Protein AF-A0A966X828-F1 (afdb_monomer)

Solvent-accessible surface area (backbone atoms only — not comparable to full-atom values): 9179 Å² total; per-residue (Å²): 136,89,87,79,86,84,82,79,78,78,82,79,80,76,80,74,74,77,51,68,68,61,54,53,52,49,57,52,50,56,56,49,63,63,63,33,72,71,46,49,52,44,53,51,53,17,31,52,48,22,41,51,49,39,51,56,52,49,52,44,36,56,70,60,73,39,33,66,56,50,53,68,56,44,47,88,78,51,69,98,63,83,60,64,65,63,52,51,54,49,52,57,54,46,32,51,47,37,31,54,54,6,9,66,60,23,90,45,67,70,44,5,34,52,38,7,23,50,51,13,36,52,54,33,38,50,50,41,53,49,42,54,73,72,40,90,79,50,51,72,76,49,41,66,53,48,23,53,46,29,18,51,50,32,12,54,22,5,32,52,14,29,52,47,23,42,76,71,76,51,101

pLDDT: mean 87.27, std 16.46, range [41.66, 98.81]

Radius of gyration: 26.36 Å; Cα contacts (8 Å, |Δi|>4): 170; chains: 1; bounding box: 83×70×56 Å

Nearest PDB structures (foldseek):
  8c02-assembly1_A  TM=2.564E-01  e=3.163E+00  Homo sapiens
  8dl8-assembly1_A  TM=2.655E-01  e=3.663E+00  Homo sapiens
  8dl6-assembly1_A  TM=2.570E-01  e=9.756E+00  Homo sapiens

Secondary structure (DSSP, 8-state):
--------PPP--------HHHHHHHHHHHHHHHT-HHHHHHHHHHHHHHHHHHHHHHHHIIIIISHHHHHHHHGGGS-SS--HHHHHHHHHHHHHHIIIIIITT-SSHHHHHHHHHHHHHHHHHHHHHHHHHHSTT--TTHHHHHHHHHHHHHHHHHHHHHHHHHHTT--

Sequence (171 aa):
MMGGRPSGKRPRKGGGAMSQSAVTTRATEETRASLTAPALGAILTAGGAVATVMLALDLTWLGIVALDMYKSQLGTLMRPQPDVLAAGLFYAMYVVATTAYGSMGAKSVGDAVNRGGALGLVAYGTYELTNWAVITGWPVMLVPADIAWGIALTAISSVVGHLVLVRMGRP

Structure (mmCIF, N/CA/C/O backbone):
data_AF-A0A966X828-F1
#
_entry.id   AF-A0A966X828-F1
#
loop_
_atom_site.group_PDB
_atom_site.id
_atom_site.type_symbol
_atom_site.label_atom_id
_atom_site.label_alt_id
_atom_site.label_comp_id
_atom_site.label_asym_id
_atom_site.label_entity_id
_atom_site.label_seq_id
_atom_site.pdbx_PDB_ins_code
_atom_site.Cartn_x
_atom_site.Cartn_y
_atom_site.Cartn_z
_atom_site.occupancy
_atom_site.B_iso_or_equiv
_atom_site.auth_seq_id
_atom_site.auth_comp_id
_atom_site.auth_asym_id
_atom_site.auth_atom_id
_atom_site.pdbx_PDB_model_num
ATOM 1 N N . MET A 1 1 ? 62.294 54.778 -33.967 1.00 41.66 1 MET A N 1
ATOM 2 C CA . MET A 1 1 ? 60.969 55.217 -34.457 1.00 41.66 1 MET A CA 1
ATOM 3 C C . MET A 1 1 ? 59.989 54.053 -34.352 1.00 41.66 1 MET A C 1
ATOM 5 O O . MET A 1 1 ? 60.408 52.912 -34.467 1.00 41.66 1 MET A O 1
ATOM 9 N N . MET A 1 2 ? 58.744 54.391 -34.020 1.00 47.53 2 MET A N 1
ATOM 10 C CA . MET A 1 2 ? 57.568 53.583 -33.657 1.00 47.53 2 MET A CA 1
ATOM 11 C C . MET A 1 2 ? 57.227 52.326 -34.479 1.00 47.53 2 MET A C 1
ATOM 13 O O . MET A 1 2 ? 57.430 52.285 -35.685 1.00 47.53 2 MET A O 1
ATOM 17 N N . GLY A 1 3 ? 56.497 51.420 -33.809 1.00 42.75 3 GLY A N 1
ATOM 18 C CA . GLY A 1 3 ? 55.460 50.552 -34.391 1.00 42.75 3 GLY A CA 1
ATOM 19 C C . GLY A 1 3 ? 55.610 49.096 -33.947 1.00 42.75 3 GLY A C 1
ATOM 20 O O . GLY A 1 3 ? 56.667 48.517 -34.120 1.00 42.75 3 GLY A O 1
ATOM 21 N N . GLY A 1 4 ? 54.661 48.387 -33.345 1.00 44.91 4 GLY A N 1
ATOM 22 C CA . GLY A 1 4 ? 53.286 48.606 -32.903 1.00 44.91 4 GLY A CA 1
ATOM 23 C C . GLY A 1 4 ? 52.809 47.218 -32.436 1.00 44.91 4 GLY A C 1
ATOM 24 O O . GLY A 1 4 ? 52.997 46.242 -33.157 1.00 44.91 4 GLY A O 1
ATOM 25 N N . ARG A 1 5 ? 52.292 47.071 -31.208 1.00 58.31 5 ARG A N 1
ATOM 26 C CA . ARG A 1 5 ? 51.842 45.760 -30.688 1.00 58.31 5 ARG A CA 1
ATOM 27 C C . ARG A 1 5 ? 50.485 45.384 -31.299 1.00 58.31 5 ARG A C 1
ATOM 29 O O . ARG A 1 5 ? 49.562 46.192 -31.183 1.00 58.31 5 ARG A O 1
ATOM 36 N N . PRO A 1 6 ? 50.288 44.167 -31.835 1.00 53.62 6 PRO A N 1
ATOM 37 C CA . PRO A 1 6 ? 48.952 43.693 -32.166 1.00 53.62 6 PRO A CA 1
ATOM 38 C C . PRO A 1 6 ? 48.206 43.283 -30.891 1.00 53.62 6 PRO A C 1
ATOM 40 O O . PRO A 1 6 ? 48.620 42.390 -30.153 1.00 53.62 6 PRO A O 1
ATOM 43 N N . SER A 1 7 ? 47.086 43.957 -30.648 1.00 60.88 7 SER A N 1
ATOM 44 C CA . SER A 1 7 ? 46.083 43.609 -29.645 1.00 60.88 7 SER A CA 1
ATOM 45 C C . SER A 1 7 ? 45.298 42.375 -30.106 1.00 60.88 7 SER A C 1
ATOM 47 O O . SER A 1 7 ? 44.452 42.457 -30.998 1.00 60.88 7 SER A O 1
ATOM 49 N N . GLY A 1 8 ? 45.590 41.217 -29.511 1.00 53.03 8 GLY A N 1
ATOM 50 C CA . GLY A 1 8 ? 44.817 39.988 -29.685 1.00 53.03 8 GLY A CA 1
ATOM 51 C C . GLY A 1 8 ? 43.599 39.979 -28.761 1.00 53.03 8 GLY A C 1
ATOM 52 O O . GLY A 1 8 ? 43.720 39.765 -27.555 1.00 53.03 8 GLY A O 1
ATOM 53 N N . LYS A 1 9 ? 42.417 40.229 -29.330 1.00 54.28 9 LYS A N 1
ATOM 54 C CA . LYS A 1 9 ? 41.113 40.167 -28.652 1.00 54.28 9 LYS A CA 1
ATOM 55 C C . LYS A 1 9 ? 40.878 38.775 -28.043 1.00 54.28 9 LYS A C 1
ATOM 57 O O . LYS A 1 9 ? 40.970 37.769 -28.740 1.00 54.28 9 LYS A O 1
ATOM 62 N N . ARG A 1 10 ? 40.499 38.718 -26.760 1.00 57.16 10 ARG A N 1
ATOM 63 C CA . ARG A 1 10 ? 39.950 37.498 -26.137 1.00 57.16 10 ARG A CA 1
ATOM 64 C C . ARG A 1 10 ? 38.602 37.152 -26.784 1.00 57.16 10 ARG A C 1
ATOM 66 O O . ARG A 1 10 ? 37.768 38.052 -26.912 1.00 57.16 10 ARG A O 1
ATOM 73 N N . PRO A 1 11 ? 38.322 35.881 -27.109 1.00 46.09 11 PRO A N 1
ATOM 74 C CA . PRO A 1 11 ? 36.974 35.478 -27.468 1.00 46.09 11 PRO A CA 1
ATOM 75 C C . PRO A 1 11 ? 36.101 35.519 -26.208 1.00 46.09 11 PRO A C 1
ATOM 77 O O . PRO A 1 11 ? 36.356 34.819 -25.225 1.00 46.09 11 PRO A O 1
ATOM 80 N N . ARG A 1 12 ? 35.061 36.361 -26.224 1.00 52.50 12 ARG A N 1
ATOM 81 C CA . ARG A 1 12 ? 33.943 36.254 -25.281 1.00 52.50 12 ARG A CA 1
ATOM 82 C C . ARG A 1 12 ? 33.267 34.908 -25.541 1.00 52.50 12 ARG A C 1
ATOM 84 O O . ARG A 1 12 ? 32.634 34.738 -26.579 1.00 52.50 12 ARG A O 1
ATOM 91 N N . LYS A 1 13 ? 33.412 33.953 -24.616 1.00 50.34 13 LYS A N 1
ATOM 92 C CA . LYS A 1 13 ? 32.582 32.743 -24.587 1.00 50.34 13 LYS A CA 1
ATOM 93 C C . LYS A 1 13 ? 31.127 33.192 -24.447 1.00 50.34 13 LYS A C 1
ATOM 95 O O . LYS A 1 13 ? 30.734 33.690 -23.396 1.00 50.34 13 LYS A O 1
ATOM 100 N N . GLY A 1 14 ? 30.367 33.068 -25.532 1.00 43.41 14 GLY A N 1
ATOM 101 C CA . GLY A 1 14 ? 28.926 33.254 -25.529 1.00 43.41 14 GLY A CA 1
ATOM 102 C C . GLY A 1 14 ? 28.295 32.201 -24.630 1.00 43.41 14 GLY A C 1
ATOM 103 O O . GLY A 1 14 ? 28.233 31.030 -24.994 1.00 43.41 14 GLY A O 1
ATOM 104 N N . GLY A 1 15 ? 27.849 32.618 -23.447 1.00 47.06 15 GLY A N 1
ATOM 105 C CA . GLY A 1 15 ? 26.826 31.892 -22.710 1.00 47.06 15 GLY A CA 1
ATOM 106 C C . GLY A 1 15 ? 25.554 31.958 -23.541 1.00 47.06 15 GLY A C 1
ATOM 107 O O . GLY A 1 15 ? 24.854 32.967 -23.521 1.00 47.06 15 GLY A O 1
ATOM 108 N N . GLY A 1 16 ? 25.321 30.927 -24.353 1.00 50.31 16 GLY A N 1
ATOM 109 C CA . GLY A 1 16 ? 24.105 30.791 -25.138 1.00 50.31 16 GLY A CA 1
ATOM 110 C C . GLY A 1 16 ? 22.928 30.606 -24.195 1.00 50.31 16 GLY A C 1
ATOM 111 O O . GLY A 1 16 ? 22.681 29.497 -23.728 1.00 50.31 16 GLY A O 1
ATOM 112 N N . ALA A 1 17 ? 22.217 31.694 -23.903 1.00 59.25 17 ALA A N 1
ATOM 113 C CA . ALA A 1 17 ? 20.872 31.615 -23.365 1.00 59.25 17 ALA A CA 1
ATOM 114 C C . ALA A 1 17 ? 20.047 30.787 -24.357 1.00 59.25 17 ALA A C 1
ATOM 116 O O . ALA A 1 17 ? 19.860 31.180 -25.509 1.00 59.25 17 ALA A O 1
ATOM 117 N N . MET A 1 18 ? 19.640 29.593 -23.934 1.00 58.41 18 MET A N 1
ATOM 118 C CA . MET A 1 18 ? 18.786 28.723 -24.728 1.00 58.41 18 MET A CA 1
ATOM 119 C C . MET A 1 18 ? 17.500 29.502 -25.041 1.00 58.41 18 MET A C 1
ATOM 121 O O . MET A 1 18 ? 16.829 29.977 -24.127 1.00 58.41 18 MET A O 1
ATOM 125 N N . SER A 1 19 ? 17.200 29.700 -26.330 1.00 67.50 19 SER A N 1
ATOM 126 C CA . SER A 1 19 ? 15.986 30.394 -26.779 1.00 67.50 19 SER A CA 1
ATOM 127 C C . SER A 1 19 ? 14.760 29.759 -26.119 1.00 67.50 19 SER A C 1
ATOM 129 O O . SER A 1 19 ? 14.659 28.532 -26.096 1.00 67.50 19 SER A O 1
ATOM 131 N N . GLN A 1 20 ? 13.829 30.569 -25.600 1.00 64.62 20 GLN A N 1
ATOM 132 C CA . GLN A 1 20 ? 12.605 30.064 -24.961 1.00 64.62 20 GLN A CA 1
ATOM 133 C C . GLN A 1 20 ? 11.867 29.066 -25.860 1.00 64.62 20 GLN A C 1
ATOM 135 O O . GLN A 1 20 ? 11.398 28.048 -25.368 1.00 64.62 20 GLN A O 1
ATOM 140 N N . SER A 1 21 ? 11.877 29.272 -27.181 1.00 60.84 21 SER A N 1
ATOM 141 C CA . SER A 1 21 ? 11.307 28.325 -28.144 1.00 60.84 21 SER A CA 1
ATOM 142 C C . SER A 1 21 ? 11.958 26.941 -28.081 1.00 60.84 21 SER A C 1
ATOM 144 O O . SER A 1 21 ? 11.250 25.946 -28.118 1.00 60.84 21 SER A O 1
ATOM 146 N N . ALA A 1 22 ? 13.280 26.851 -27.912 1.00 64.50 22 ALA A N 1
ATOM 147 C CA . ALA A 1 22 ? 13.981 25.570 -27.795 1.00 64.50 22 ALA A CA 1
ATOM 148 C C . ALA A 1 22 ? 13.690 24.858 -26.461 1.00 64.50 22 ALA A C 1
ATOM 150 O O . ALA A 1 22 ? 13.637 23.629 -26.419 1.00 64.50 22 ALA A O 1
ATOM 151 N N . VAL A 1 23 ? 13.457 25.620 -25.387 1.00 66.38 23 VAL A N 1
ATOM 152 C CA . VAL A 1 23 ? 13.023 25.081 -24.087 1.00 66.38 23 VAL A CA 1
ATOM 153 C C . VAL A 1 23 ? 11.594 24.542 -24.188 1.00 66.38 23 VAL A C 1
ATOM 155 O O . VAL A 1 23 ? 11.331 23.416 -23.769 1.00 66.38 23 VAL A O 1
ATOM 158 N N . THR A 1 24 ? 10.684 25.302 -24.804 1.00 66.94 24 THR A N 1
ATOM 159 C CA . THR A 1 24 ? 9.288 24.889 -24.999 1.00 66.94 24 THR A CA 1
ATOM 160 C C . THR A 1 24 ? 9.182 23.658 -25.898 1.00 66.94 24 THR A C 1
ATOM 162 O O . THR A 1 24 ? 8.441 22.736 -25.560 1.00 66.94 24 THR A O 1
ATOM 165 N N . THR A 1 25 ? 9.951 23.594 -26.993 1.00 72.25 25 THR A N 1
ATOM 166 C CA . THR A 1 25 ? 9.981 22.435 -27.902 1.00 72.25 25 THR A CA 1
ATOM 167 C C . THR A 1 25 ? 10.491 21.172 -27.207 1.00 72.25 25 THR A C 1
ATOM 169 O O . THR A 1 25 ? 9.860 20.126 -27.327 1.00 72.25 25 THR A O 1
ATOM 172 N N . ARG A 1 26 ? 11.560 21.260 -26.402 1.00 67.44 26 ARG A N 1
ATOM 173 C CA . ARG A 1 26 ? 12.057 20.100 -25.639 1.00 67.44 26 ARG A CA 1
ATOM 174 C C . ARG A 1 26 ? 11.063 19.613 -24.589 1.00 67.44 26 ARG A C 1
ATOM 176 O O . ARG A 1 26 ? 10.838 18.414 -24.489 1.00 67.44 26 ARG A O 1
ATOM 183 N N . ALA A 1 27 ? 10.416 20.530 -23.867 1.00 62.09 27 ALA A N 1
ATOM 184 C CA . ALA A 1 27 ? 9.401 20.170 -22.878 1.00 62.09 27 ALA A CA 1
ATOM 185 C C . ALA A 1 27 ? 8.187 19.467 -23.518 1.00 62.09 27 ALA A C 1
ATOM 187 O O . ALA A 1 27 ? 7.626 18.528 -22.947 1.00 62.09 27 ALA A O 1
ATOM 188 N N . THR A 1 28 ? 7.794 19.880 -24.731 1.00 65.75 28 THR A N 1
ATOM 189 C CA . THR A 1 28 ? 6.715 19.208 -25.475 1.00 65.75 28 THR A CA 1
ATOM 190 C C . THR A 1 28 ? 7.147 17.859 -26.045 1.00 65.75 28 THR A C 1
ATOM 192 O O . THR A 1 28 ? 6.339 16.931 -26.054 1.00 65.75 28 THR A O 1
ATOM 195 N N . GLU A 1 29 ? 8.396 17.710 -26.486 1.00 62.97 29 GLU A N 1
ATOM 196 C CA . GLU A 1 29 ? 8.931 16.429 -26.964 1.00 62.97 29 GLU A CA 1
ATOM 197 C C . GLU A 1 29 ? 9.113 15.404 -25.839 1.00 62.97 29 GLU A C 1
ATOM 199 O O . GLU A 1 29 ? 8.701 14.259 -26.013 1.00 62.97 29 GLU A O 1
ATOM 204 N N . GLU A 1 30 ? 9.621 15.797 -24.668 1.00 61.50 30 GLU A N 1
ATOM 205 C CA . GLU A 1 30 ? 9.726 14.907 -23.498 1.00 61.50 30 GLU A CA 1
ATOM 206 C C . GLU A 1 30 ? 8.347 14.439 -23.010 1.00 61.50 30 GLU A C 1
ATOM 208 O O . GLU A 1 30 ? 8.153 13.255 -22.728 1.00 61.50 30 GLU A O 1
ATOM 213 N N . THR A 1 31 ? 7.357 15.338 -22.994 1.00 61.38 31 THR A N 1
ATOM 214 C CA . THR A 1 31 ? 5.966 15.004 -22.632 1.00 61.38 31 THR A CA 1
ATOM 215 C C . THR A 1 31 ? 5.305 14.088 -23.670 1.00 61.38 31 THR A C 1
ATOM 217 O O . THR A 1 31 ? 4.516 13.208 -23.332 1.00 61.38 31 THR A O 1
ATOM 220 N N . ARG A 1 32 ? 5.627 14.253 -24.958 1.00 58.75 32 ARG A N 1
ATOM 221 C CA . ARG A 1 32 ? 5.134 13.362 -26.022 1.00 58.75 32 ARG A CA 1
ATOM 222 C C . ARG A 1 32 ? 5.815 11.997 -25.997 1.00 58.75 32 ARG A C 1
ATOM 224 O O . ARG A 1 32 ? 5.152 10.994 -26.247 1.00 58.75 32 ARG A O 1
ATOM 231 N N . ALA A 1 33 ? 7.105 11.942 -25.674 1.00 59.34 33 ALA A N 1
ATOM 232 C CA . ALA A 1 33 ? 7.860 10.698 -25.566 1.00 59.34 33 ALA A CA 1
ATOM 233 C C . ALA A 1 33 ? 7.362 9.823 -24.399 1.00 59.34 33 ALA A C 1
ATOM 235 O O . ALA A 1 33 ? 7.257 8.598 -24.543 1.00 59.34 33 ALA A O 1
ATOM 236 N N . SER A 1 34 ? 6.983 10.443 -23.275 1.00 57.69 34 SER A N 1
ATOM 237 C CA . SER A 1 34 ? 6.420 9.748 -22.110 1.00 57.69 34 SER A CA 1
ATOM 238 C C . SER A 1 34 ? 4.983 9.243 -22.318 1.00 57.69 34 SER A C 1
ATOM 240 O O . SER A 1 34 ? 4.583 8.282 -21.665 1.00 57.69 34 SER A O 1
ATOM 242 N N . LEU A 1 35 ? 4.236 9.807 -23.275 1.00 60.91 35 LEU A N 1
ATOM 243 C CA . LEU A 1 35 ? 2.848 9.437 -23.605 1.00 60.91 35 LEU A CA 1
ATOM 244 C C . LEU A 1 35 ? 2.709 8.635 -24.912 1.00 60.91 35 LEU A C 1
ATOM 246 O O . LEU A 1 35 ? 1.640 8.593 -25.522 1.00 60.91 35 LEU A O 1
ATOM 250 N N . THR A 1 36 ? 3.776 7.980 -25.370 1.00 75.19 36 THR A N 1
ATOM 251 C CA . THR A 1 36 ? 3.681 7.071 -26.524 1.00 75.19 36 THR A CA 1
ATOM 252 C C . THR A 1 36 ? 2.786 5.865 -26.197 1.00 75.19 36 THR A C 1
ATOM 254 O O . THR A 1 36 ? 2.772 5.384 -25.065 1.00 75.19 36 THR A O 1
ATOM 257 N N . ALA A 1 37 ? 2.053 5.323 -27.179 1.00 68.56 37 ALA A N 1
ATOM 258 C CA . ALA A 1 37 ? 1.178 4.159 -26.965 1.00 68.56 37 ALA A CA 1
ATOM 259 C C . ALA A 1 37 ? 1.889 2.956 -26.296 1.00 68.56 37 ALA A C 1
ATOM 261 O O . ALA A 1 37 ? 1.310 2.352 -25.391 1.00 68.56 37 ALA A O 1
ATOM 262 N N . PRO A 1 38 ? 3.164 2.644 -26.619 1.00 69.44 38 PRO A N 1
ATOM 263 C CA . PRO A 1 38 ? 3.918 1.640 -25.880 1.00 69.44 38 PRO A CA 1
ATOM 264 C C . PRO A 1 38 ? 4.147 2.008 -24.407 1.00 69.44 38 PRO A C 1
ATOM 266 O O . PRO A 1 38 ? 4.211 1.105 -23.577 1.00 69.44 38 PRO A O 1
ATOM 269 N N . ALA A 1 39 ? 4.331 3.293 -24.069 1.00 80.56 39 ALA A N 1
ATOM 270 C CA . ALA A 1 39 ? 4.523 3.765 -22.687 1.00 80.56 39 ALA A CA 1
ATOM 271 C C . ALA A 1 39 ? 3.263 3.577 -21.864 1.00 80.56 39 ALA A C 1
ATOM 273 O O . ALA A 1 39 ? 3.318 2.995 -20.782 1.00 80.56 39 ALA A O 1
ATOM 274 N N . LEU A 1 40 ? 2.126 3.965 -22.434 1.00 85.19 40 LEU A N 1
ATOM 275 C CA . LEU A 1 40 ? 0.834 3.745 -21.810 1.00 85.19 40 LEU A CA 1
ATOM 276 C C . LEU A 1 40 ? 0.570 2.247 -21.592 1.00 85.19 40 LEU A C 1
ATOM 278 O O . LEU A 1 40 ? 0.171 1.855 -20.500 1.00 85.19 40 LEU A O 1
ATOM 282 N N . GLY A 1 41 ? 0.879 1.397 -22.577 1.00 89.56 41 GLY A N 1
ATOM 283 C CA . GLY A 1 41 ? 0.743 -0.058 -22.442 1.00 89.56 41 GLY A CA 1
ATOM 284 C C . G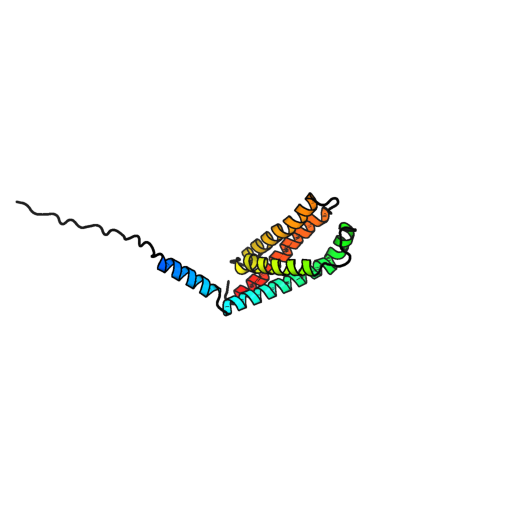LY A 1 41 ? 1.571 -0.649 -21.294 1.00 89.56 41 GLY A C 1
ATOM 285 O O . GLY A 1 41 ? 1.070 -1.484 -20.540 1.00 89.56 41 GLY A O 1
ATOM 286 N N . ALA A 1 42 ? 2.812 -0.187 -21.109 1.00 91.44 42 ALA A N 1
ATOM 287 C CA . ALA A 1 42 ? 3.663 -0.633 -20.004 1.00 91.44 42 ALA A CA 1
ATOM 288 C C . ALA A 1 42 ? 3.132 -0.188 -18.635 1.00 91.44 42 ALA A C 1
ATOM 290 O O . ALA A 1 42 ? 3.078 -0.995 -17.709 1.00 91.44 42 ALA A O 1
ATOM 291 N N . ILE A 1 43 ? 2.677 1.063 -18.525 1.00 93.06 43 ILE A N 1
ATOM 292 C CA . ILE A 1 43 ? 2.096 1.604 -17.288 1.00 93.06 43 ILE A CA 1
ATOM 293 C C . ILE A 1 43 ? 0.818 0.847 -16.918 1.00 93.06 43 ILE A C 1
ATOM 295 O O . ILE A 1 43 ? 0.655 0.457 -15.766 1.00 93.06 43 ILE A O 1
ATOM 299 N N . LEU A 1 44 ? -0.065 0.590 -17.887 1.00 95.81 44 LEU A N 1
ATOM 300 C CA . LEU A 1 44 ? -1.299 -0.164 -17.655 1.00 95.81 44 LEU A CA 1
ATOM 301 C C . LEU A 1 44 ? -1.015 -1.611 -17.235 1.00 95.81 44 LEU A C 1
ATOM 303 O O . LEU A 1 44 ? -1.665 -2.122 -16.327 1.00 95.81 44 LEU A O 1
ATOM 307 N N . THR A 1 45 ? -0.019 -2.257 -17.848 1.00 97.06 45 THR A N 1
ATOM 308 C CA . THR A 1 45 ? 0.381 -3.628 -17.485 1.00 97.06 45 THR A CA 1
ATOM 309 C C . THR A 1 45 ? 0.962 -3.675 -16.071 1.00 97.06 45 THR A C 1
ATOM 311 O O . THR A 1 45 ? 0.586 -4.535 -15.276 1.00 97.06 45 THR A O 1
ATOM 314 N N . ALA A 1 46 ? 1.834 -2.723 -15.728 1.00 97.56 46 ALA A N 1
ATOM 315 C CA . ALA A 1 46 ? 2.392 -2.603 -14.387 1.00 97.56 46 ALA A CA 1
ATOM 316 C C . ALA A 1 46 ? 1.305 -2.308 -13.345 1.00 97.56 46 ALA A C 1
ATOM 318 O O . ALA A 1 46 ? 1.248 -2.985 -12.323 1.00 97.56 46 ALA A O 1
ATOM 319 N N . GLY A 1 47 ? 0.398 -1.370 -13.631 1.00 98.12 47 GLY A N 1
ATOM 320 C CA . GLY A 1 47 ? -0.731 -1.049 -12.759 1.00 98.12 47 GLY A CA 1
ATOM 321 C C . GLY A 1 47 ? -1.681 -2.228 -12.557 1.00 98.12 47 GLY A C 1
ATOM 322 O O . GLY A 1 47 ? -2.106 -2.484 -11.433 1.00 98.12 47 GLY A O 1
ATOM 323 N N . GLY A 1 48 ? -1.953 -3.008 -13.606 1.00 98.44 48 GLY A N 1
ATOM 324 C CA . GLY A 1 48 ? -2.723 -4.249 -13.500 1.00 98.44 48 GLY A CA 1
ATOM 325 C C . GLY A 1 48 ? -2.039 -5.300 -12.620 1.00 98.44 48 GLY A C 1
ATOM 326 O O . GLY A 1 48 ? -2.699 -5.949 -11.805 1.00 98.44 48 GLY A O 1
ATOM 327 N N . ALA A 1 49 ? -0.714 -5.441 -12.724 1.00 98.44 49 ALA A N 1
ATOM 328 C CA . ALA A 1 49 ? 0.058 -6.344 -11.871 1.00 98.44 49 ALA A CA 1
ATOM 329 C C . ALA A 1 49 ? 0.070 -5.885 -10.402 1.00 98.44 49 ALA A C 1
ATOM 331 O O . ALA A 1 49 ? -0.163 -6.700 -9.509 1.00 98.44 49 ALA A O 1
ATOM 332 N N . VAL A 1 50 ? 0.265 -4.583 -10.161 1.00 98.69 50 VAL A N 1
ATOM 333 C CA . VAL A 1 50 ? 0.159 -3.955 -8.833 1.00 98.69 50 VAL A CA 1
ATOM 334 C C . VAL A 1 50 ? -1.218 -4.225 -8.232 1.00 98.69 50 VAL A C 1
ATOM 336 O O . VAL A 1 50 ? -1.295 -4.738 -7.121 1.00 98.69 50 VAL A O 1
ATOM 339 N N . ALA A 1 51 ? -2.296 -3.950 -8.974 1.00 98.50 51 ALA A N 1
ATOM 340 C CA . ALA A 1 51 ? -3.664 -4.192 -8.520 1.00 98.50 51 ALA A CA 1
ATOM 341 C C . ALA A 1 51 ? -3.897 -5.661 -8.163 1.00 98.50 51 ALA A C 1
ATOM 343 O O . ALA A 1 51 ? -4.446 -5.959 -7.109 1.00 98.50 51 ALA A O 1
ATOM 344 N N . THR A 1 52 ? -3.446 -6.578 -9.020 1.00 98.56 52 THR A N 1
ATOM 345 C CA . THR A 1 52 ? -3.632 -8.018 -8.812 1.00 98.56 52 THR A CA 1
ATOM 346 C C . THR A 1 52 ? -2.935 -8.489 -7.541 1.00 98.56 52 THR A C 1
ATOM 348 O O . THR A 1 52 ? -3.553 -9.155 -6.715 1.00 98.56 52 THR A O 1
ATOM 351 N N . VAL A 1 53 ? -1.661 -8.130 -7.362 1.00 98.44 53 VAL A N 1
ATOM 352 C CA . VAL A 1 53 ? -0.881 -8.542 -6.187 1.00 98.44 53 VAL A CA 1
ATOM 353 C C . VAL A 1 53 ? -1.419 -7.898 -4.920 1.00 98.44 53 VAL A C 1
ATOM 355 O O . VAL A 1 53 ? -1.611 -8.595 -3.927 1.00 98.44 53 VAL A O 1
ATOM 358 N N . MET A 1 54 ? -1.717 -6.600 -4.967 1.00 98.38 54 MET A N 1
ATOM 359 C CA . MET A 1 54 ? -2.267 -5.877 -3.830 1.00 98.38 54 MET A CA 1
ATOM 360 C C . MET A 1 54 ? -3.602 -6.476 -3.389 1.00 98.38 54 MET A C 1
ATOM 362 O O . MET A 1 54 ? -3.742 -6.834 -2.228 1.00 98.38 54 MET A O 1
ATOM 366 N N . LEU A 1 55 ? -4.553 -6.666 -4.308 1.00 97.75 55 LEU A N 1
ATOM 367 C CA . LEU A 1 55 ? -5.855 -7.253 -3.982 1.00 97.75 55 LEU A CA 1
ATOM 368 C C . LEU A 1 55 ? -5.724 -8.693 -3.481 1.00 97.75 55 LEU A C 1
ATOM 370 O O . LEU A 1 55 ? -6.377 -9.056 -2.510 1.00 97.75 55 LEU A O 1
ATOM 374 N N . ALA A 1 56 ? -4.880 -9.518 -4.104 1.00 98.00 56 ALA A N 1
ATOM 375 C CA . ALA A 1 56 ? -4.704 -10.903 -3.674 1.00 98.00 56 ALA A CA 1
ATOM 376 C C . ALA A 1 56 ? -4.151 -10.994 -2.244 1.00 98.00 56 ALA A C 1
ATOM 378 O O . ALA A 1 56 ? -4.668 -11.757 -1.425 1.00 98.00 56 ALA A O 1
ATOM 379 N N . LEU A 1 57 ? -3.122 -10.201 -1.934 1.00 97.81 57 LEU A N 1
ATOM 380 C CA . LEU A 1 57 ? -2.532 -10.158 -0.599 1.00 97.81 57 LEU A CA 1
ATOM 381 C C . LEU A 1 57 ? -3.512 -9.579 0.420 1.00 97.81 57 LEU A C 1
ATOM 383 O O . LEU A 1 57 ? -3.703 -10.160 1.485 1.00 97.81 57 LEU A O 1
ATOM 387 N N . ASP A 1 58 ? -4.160 -8.469 0.089 1.00 95.94 58 ASP A N 1
ATOM 388 C CA . ASP A 1 58 ? -4.981 -7.731 1.041 1.00 95.94 58 ASP A CA 1
ATOM 389 C C . ASP A 1 58 ? -6.314 -8.431 1.334 1.00 95.94 58 ASP A C 1
ATOM 391 O O . ASP A 1 58 ? -6.727 -8.535 2.487 1.00 95.94 58 ASP A O 1
ATOM 395 N N . LEU A 1 59 ? -6.944 -9.050 0.329 1.00 94.81 59 LEU A N 1
ATOM 396 C CA . LEU A 1 59 ? -8.112 -9.907 0.557 1.00 94.81 59 LEU A CA 1
ATOM 397 C C . LEU A 1 59 ? -7.756 -11.150 1.384 1.00 94.81 59 LEU A C 1
ATOM 399 O O . LEU A 1 59 ? -8.578 -11.611 2.175 1.00 94.81 59 LEU A O 1
ATOM 403 N N . THR A 1 60 ? -6.535 -11.675 1.247 1.00 96.19 60 THR A N 1
ATOM 404 C CA . THR A 1 60 ? -6.043 -12.768 2.101 1.00 96.19 60 THR A CA 1
ATOM 405 C C . THR A 1 60 ? -5.851 -12.291 3.540 1.00 96.19 60 THR A C 1
ATOM 407 O O . THR A 1 60 ? -6.255 -12.978 4.481 1.00 96.19 60 THR A O 1
ATOM 410 N N . TRP A 1 61 ? -5.282 -11.101 3.729 1.00 95.88 61 TRP A N 1
ATOM 411 C CA . TRP A 1 61 ? -5.132 -10.492 5.046 1.00 95.88 61 TRP A CA 1
ATOM 412 C C . TRP A 1 61 ? -6.486 -10.270 5.715 1.00 95.88 61 TRP A C 1
ATOM 414 O O . TRP A 1 61 ? -6.747 -10.848 6.767 1.00 95.88 61 TRP A O 1
ATOM 424 N N . LEU A 1 62 ? -7.389 -9.533 5.072 1.00 92.06 62 LEU A N 1
ATOM 425 C CA . LEU A 1 62 ? -8.693 -9.184 5.636 1.00 92.06 62 LEU A CA 1
ATOM 426 C C . LEU A 1 62 ? -9.625 -10.391 5.793 1.00 92.06 62 LEU A C 1
ATOM 428 O O . LEU A 1 62 ? -10.397 -10.449 6.747 1.00 92.06 62 LEU A O 1
ATOM 432 N N . GLY A 1 63 ? -9.578 -11.343 4.860 1.00 90.44 63 GLY A N 1
ATOM 433 C CA . GLY A 1 63 ? -10.487 -12.488 4.827 1.00 90.44 63 GLY A CA 1
ATOM 434 C C . GLY A 1 63 ? -10.033 -13.690 5.651 1.00 90.44 63 GLY A C 1
ATOM 435 O O . GLY A 1 63 ? -10.866 -14.535 5.973 1.00 90.44 63 GLY A O 1
ATOM 436 N N . ILE A 1 64 ? -8.741 -13.793 5.979 1.00 91.56 64 ILE A N 1
ATOM 437 C CA . ILE A 1 64 ? -8.182 -14.993 6.619 1.00 91.56 64 ILE A CA 1
ATOM 438 C C . ILE A 1 64 ? -7.299 -14.627 7.809 1.00 91.56 64 ILE A C 1
ATOM 440 O O . ILE A 1 64 ? -7.563 -15.075 8.919 1.00 91.56 64 ILE A O 1
ATOM 444 N N . VAL A 1 65 ? -6.256 -13.823 7.599 1.00 91.75 65 VAL A N 1
ATOM 445 C CA . VAL A 1 65 ? -5.211 -13.620 8.621 1.00 91.75 65 VAL A CA 1
ATOM 446 C C . VAL A 1 65 ? -5.687 -12.708 9.750 1.00 91.75 65 VAL A C 1
ATOM 448 O O . VAL A 1 65 ? -5.518 -13.015 10.927 1.00 91.75 65 VAL A O 1
ATOM 451 N N . ALA A 1 66 ? -6.288 -11.582 9.387 1.00 90.94 66 ALA A N 1
ATOM 452 C CA . ALA A 1 66 ? -6.685 -10.523 10.296 1.00 90.94 66 ALA A CA 1
ATOM 453 C C . ALA A 1 66 ? -8.186 -10.533 10.603 1.00 90.94 66 ALA A C 1
ATOM 455 O O . ALA A 1 66 ? -8.622 -9.776 11.463 1.00 90.94 66 ALA A O 1
ATOM 456 N N . LEU A 1 67 ? -8.981 -11.391 9.952 1.00 90.38 67 LEU A N 1
ATOM 457 C CA . LEU A 1 67 ? -10.443 -11.384 10.066 1.00 90.38 67 LEU A CA 1
ATOM 458 C C . LEU A 1 67 ? -10.924 -11.444 11.523 1.00 90.38 67 LEU A C 1
ATOM 460 O O . LEU A 1 67 ? -11.734 -10.619 11.947 1.00 90.38 67 LEU A O 1
ATOM 464 N N . ASP A 1 68 ? -10.416 -12.405 12.294 1.00 91.44 68 ASP A N 1
ATOM 465 C CA . ASP A 1 68 ? -10.828 -12.599 13.687 1.00 91.44 68 ASP A CA 1
ATOM 466 C C . ASP A 1 68 ? -10.292 -11.492 14.599 1.00 91.44 68 ASP A C 1
ATOM 468 O O . ASP A 1 68 ? -10.982 -11.041 15.517 1.00 91.44 68 ASP A O 1
ATOM 472 N N . MET A 1 69 ? -9.092 -10.985 14.306 1.00 91.50 69 MET A N 1
ATOM 473 C CA . MET A 1 69 ? -8.522 -9.831 14.996 1.00 91.50 69 MET A CA 1
ATOM 474 C C . MET A 1 69 ? -9.378 -8.578 14.761 1.00 91.50 69 MET A C 1
ATOM 476 O O . MET A 1 69 ? -9.750 -7.914 15.720 1.00 91.50 69 MET A O 1
ATOM 480 N N . TYR A 1 70 ? -9.771 -8.280 13.521 1.00 91.12 70 TYR A N 1
ATOM 481 C CA . TYR A 1 70 ? -10.606 -7.118 13.198 1.00 91.12 70 TYR A CA 1
ATOM 482 C C . TYR A 1 70 ? -11.991 -7.246 13.829 1.00 91.12 70 TYR A C 1
ATOM 484 O O . TYR A 1 70 ? -12.452 -6.305 14.470 1.00 91.12 70 TYR A O 1
ATOM 492 N N . LYS A 1 71 ? -12.633 -8.417 13.728 1.00 91.62 71 LYS A N 1
ATOM 493 C CA . LYS A 1 71 ? -13.946 -8.657 14.350 1.00 91.62 71 LYS A CA 1
ATOM 494 C C . LYS A 1 71 ? -13.915 -8.485 15.867 1.00 91.62 71 LYS A C 1
ATOM 496 O O . LYS A 1 71 ? -14.817 -7.865 16.423 1.00 91.62 71 LYS A O 1
ATOM 501 N N . SER A 1 72 ? -12.897 -9.036 16.529 1.00 92.31 72 SER A N 1
ATOM 502 C CA . SER A 1 72 ? -12.775 -8.965 17.991 1.00 92.31 72 SER A CA 1
ATOM 503 C C . SER A 1 72 ? -12.398 -7.571 18.487 1.00 92.31 72 SER A C 1
ATOM 505 O O . SER A 1 72 ? -12.929 -7.135 19.505 1.00 92.31 72 SER A O 1
ATOM 507 N N . GLN A 1 73 ? -11.524 -6.865 17.767 1.00 92.69 73 GLN A N 1
ATOM 508 C CA . GLN A 1 73 ? -11.005 -5.567 18.192 1.00 92.69 73 GLN A CA 1
ATOM 509 C C . GLN A 1 73 ? -11.932 -4.406 17.817 1.00 92.69 73 GLN A C 1
ATOM 511 O O . GLN A 1 73 ? -12.174 -3.530 18.641 1.00 92.69 73 GLN A O 1
ATOM 516 N N . LEU A 1 74 ? -12.470 -4.382 16.592 1.00 91.38 74 LEU A N 1
ATOM 517 C CA . LEU A 1 74 ? -13.347 -3.295 16.144 1.00 91.38 74 LEU A CA 1
ATOM 518 C C . LEU A 1 74 ? -14.776 -3.455 16.669 1.00 91.38 74 LEU A C 1
ATOM 520 O O . LEU A 1 74 ? -15.452 -2.450 16.875 1.00 91.38 74 LEU A O 1
ATOM 524 N N . GLY A 1 75 ? -15.249 -4.686 16.895 1.00 89.19 75 GLY A N 1
ATOM 525 C CA . GLY A 1 75 ? -16.574 -4.953 17.454 1.00 89.19 75 GLY A CA 1
ATOM 526 C C . GLY A 1 75 ? -17.678 -4.164 16.742 1.00 89.19 75 GLY A C 1
ATOM 527 O O . GLY A 1 75 ? -17.931 -4.354 15.555 1.00 89.19 75 GLY A O 1
ATOM 528 N N . THR A 1 76 ? -18.318 -3.242 17.463 1.00 90.00 76 THR A N 1
ATOM 529 C CA . THR A 1 76 ? -19.410 -2.401 16.945 1.00 90.00 76 THR A CA 1
ATOM 530 C C . THR A 1 76 ? -18.968 -1.328 15.944 1.00 90.00 76 THR A C 1
ATOM 532 O O . THR A 1 76 ? -19.819 -0.796 15.233 1.00 90.00 76 THR A O 1
ATOM 535 N N . LEU A 1 77 ? -17.670 -1.016 15.851 1.00 91.12 77 LEU A N 1
ATOM 536 C CA . LEU A 1 77 ? -17.119 -0.119 14.827 1.00 91.12 77 LEU A CA 1
ATOM 537 C C . LEU A 1 77 ? -17.075 -0.787 13.443 1.00 91.12 77 LEU A C 1
ATOM 539 O O . LEU A 1 77 ? -17.049 -0.097 12.423 1.00 91.12 77 LEU A O 1
ATOM 543 N N . MET A 1 78 ? -17.069 -2.124 13.387 1.00 91.88 78 MET A N 1
ATOM 544 C CA . MET A 1 78 ? -16.995 -2.867 12.132 1.00 91.88 78 MET A CA 1
ATOM 545 C C . MET A 1 78 ? -18.368 -2.934 11.459 1.00 91.88 78 MET A C 1
ATOM 547 O O . MET A 1 78 ? -19.356 -3.381 12.044 1.00 91.88 78 MET A O 1
ATOM 551 N N . ARG A 1 79 ? -18.439 -2.527 10.189 1.00 91.31 79 ARG A N 1
ATOM 552 C CA . ARG A 1 79 ? -19.679 -2.645 9.409 1.00 91.31 79 ARG A CA 1
ATOM 553 C C . ARG A 1 79 ? -19.995 -4.127 9.135 1.00 91.31 79 ARG A C 1
ATOM 555 O O . ARG A 1 79 ? -19.074 -4.879 8.820 1.00 91.31 79 ARG A O 1
ATOM 562 N N . PRO A 1 80 ? -21.279 -4.544 9.151 1.00 90.06 80 PRO A N 1
ATOM 563 C CA . PRO A 1 80 ? -21.665 -5.924 8.826 1.00 90.06 80 PRO A CA 1
ATOM 564 C C . PRO A 1 80 ? -21.326 -6.332 7.390 1.00 90.06 80 PRO A C 1
ATOM 566 O O . PRO A 1 80 ? -21.059 -7.498 7.115 1.00 90.06 80 PRO A O 1
ATOM 569 N N . GLN A 1 81 ? -21.365 -5.366 6.470 1.00 89.81 81 GLN A N 1
ATOM 570 C CA . GLN A 1 81 ? -20.986 -5.538 5.075 1.00 89.81 81 GLN A CA 1
ATOM 571 C C . GLN A 1 81 ? -20.036 -4.408 4.670 1.00 89.81 81 GLN A C 1
ATOM 573 O O . GLN A 1 81 ? -20.293 -3.250 5.027 1.00 89.81 81 GLN A O 1
ATOM 578 N N . PRO A 1 82 ? -18.955 -4.718 3.934 1.00 90.38 82 PRO A N 1
ATOM 579 C CA . PRO A 1 82 ? -18.063 -3.702 3.399 1.00 90.38 82 PRO A CA 1
ATOM 580 C C . PRO A 1 82 ? -18.796 -2.728 2.475 1.00 90.38 82 PRO A C 1
ATOM 582 O O . PRO A 1 82 ? -19.656 -3.114 1.683 1.00 90.38 82 PRO A O 1
ATOM 585 N N . ASP A 1 83 ? -18.407 -1.459 2.542 1.00 95.75 83 ASP A N 1
ATOM 586 C CA . ASP A 1 83 ? -18.853 -0.444 1.594 1.00 95.75 83 ASP A CA 1
ATOM 587 C C . ASP A 1 83 ? -18.047 -0.577 0.293 1.00 95.75 83 ASP A C 1
ATOM 589 O O . ASP A 1 83 ? -16.883 -0.175 0.215 1.00 95.75 83 ASP A O 1
ATOM 593 N N . VAL A 1 84 ? -18.654 -1.202 -0.718 1.00 95.19 84 VAL A N 1
ATOM 594 C CA . VAL A 1 84 ? -17.974 -1.561 -1.976 1.00 95.19 84 VAL A CA 1
ATOM 595 C C . VAL A 1 84 ? -17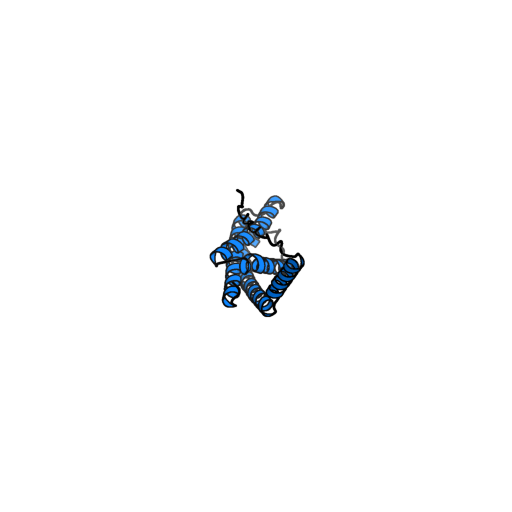.510 -0.325 -2.748 1.00 95.19 84 VAL A C 1
ATOM 597 O O . VAL A 1 84 ? -16.458 -0.364 -3.386 1.00 95.19 84 VAL A O 1
ATOM 600 N N . LEU A 1 85 ? -18.257 0.781 -2.676 1.00 96.56 85 LEU A N 1
ATOM 601 C CA . LEU A 1 85 ? -17.882 2.017 -3.359 1.00 96.56 85 LEU A CA 1
ATOM 602 C C . LEU A 1 85 ? -16.636 2.628 -2.715 1.00 96.56 85 LEU A C 1
ATOM 604 O O . LEU A 1 85 ? -15.681 2.947 -3.423 1.00 96.56 85 LEU A O 1
ATOM 608 N N . ALA A 1 86 ? -16.623 2.747 -1.384 1.00 96.38 86 ALA A N 1
ATOM 609 C CA . ALA A 1 86 ? -15.463 3.265 -0.663 1.00 96.38 86 ALA A CA 1
ATOM 610 C C . ALA A 1 86 ? -14.213 2.399 -0.903 1.00 96.38 86 ALA A C 1
ATOM 612 O O . ALA A 1 86 ? -13.144 2.934 -1.204 1.00 96.38 86 ALA A O 1
ATOM 613 N N . ALA A 1 87 ? -14.361 1.069 -0.855 1.00 94.75 87 ALA A N 1
ATOM 614 C CA . ALA A 1 87 ? -13.272 0.134 -1.139 1.00 94.75 87 ALA A CA 1
ATOM 615 C C . ALA A 1 87 ? -12.751 0.275 -2.580 1.00 94.75 87 ALA A C 1
ATOM 617 O O . ALA A 1 87 ? -11.543 0.363 -2.800 1.00 94.75 87 ALA A O 1
ATOM 618 N N . GLY A 1 88 ? -13.649 0.354 -3.567 1.00 97.12 88 GLY A N 1
ATOM 619 C CA . GLY A 1 88 ? -13.278 0.523 -4.972 1.00 97.12 88 GLY A CA 1
ATOM 620 C C . GLY A 1 88 ? -12.520 1.826 -5.234 1.00 97.12 88 GLY A C 1
ATOM 621 O O . GLY A 1 88 ? -11.499 1.815 -5.924 1.00 97.12 88 GLY A O 1
ATOM 622 N N . LEU A 1 89 ? -12.973 2.937 -4.644 1.00 98.12 89 LEU A N 1
ATOM 623 C CA . LEU A 1 89 ? -12.287 4.229 -4.745 1.00 98.12 89 LEU A CA 1
ATOM 624 C C . LEU A 1 89 ? -10.895 4.179 -4.107 1.00 98.12 89 LEU A C 1
ATOM 626 O O . LEU A 1 89 ? -9.936 4.657 -4.714 1.00 98.12 89 LEU A O 1
ATOM 630 N N . PHE A 1 90 ? -10.774 3.572 -2.924 1.00 96.81 90 PHE A N 1
ATOM 631 C CA . PHE A 1 90 ? -9.485 3.376 -2.264 1.00 96.81 90 PHE A CA 1
ATOM 632 C C . PHE A 1 90 ? -8.514 2.604 -3.158 1.00 96.81 90 PHE A C 1
ATOM 634 O O . PHE A 1 90 ? -7.453 3.137 -3.482 1.00 96.81 90 PHE A O 1
ATOM 641 N N . TYR A 1 91 ? -8.878 1.401 -3.617 1.00 97.25 91 TYR A N 1
ATOM 642 C CA . TYR A 1 91 ? -7.967 0.592 -4.429 1.00 97.25 91 TYR A CA 1
ATOM 643 C C . TYR A 1 91 ? -7.615 1.274 -5.750 1.00 97.25 91 TYR A C 1
ATOM 645 O O . TYR A 1 91 ? -6.455 1.236 -6.152 1.00 97.25 91 TYR A O 1
ATOM 653 N N . ALA A 1 92 ? -8.563 1.950 -6.405 1.00 97.69 92 ALA A N 1
ATOM 654 C CA . ALA A 1 92 ? -8.276 2.684 -7.635 1.00 97.69 92 ALA A CA 1
ATOM 655 C C . ALA A 1 92 ? -7.214 3.776 -7.412 1.00 97.69 92 ALA A C 1
ATOM 657 O O . ALA A 1 92 ? -6.223 3.837 -8.143 1.00 97.69 92 ALA A O 1
ATOM 658 N N . MET A 1 93 ? -7.381 4.609 -6.380 1.00 98.25 93 MET A N 1
ATOM 659 C CA . MET A 1 93 ? -6.412 5.660 -6.051 1.00 98.25 93 MET A CA 1
ATOM 660 C C . MET A 1 93 ? -5.072 5.076 -5.599 1.00 98.25 93 MET A C 1
ATOM 662 O O . MET A 1 93 ? -4.012 5.554 -6.012 1.00 98.25 93 MET A O 1
ATOM 666 N N . TYR A 1 94 ? -5.112 4.039 -4.765 1.00 98.38 94 TYR A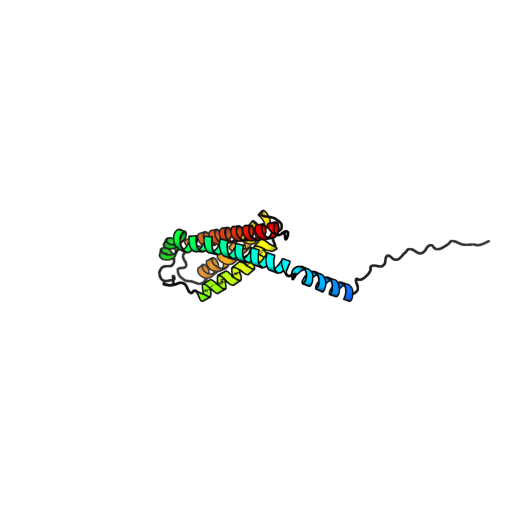 N 1
ATOM 667 C CA . TYR A 1 94 ? -3.917 3.481 -4.154 1.00 98.38 94 TYR A CA 1
ATOM 668 C C . TYR A 1 94 ? -3.059 2.729 -5.171 1.00 98.38 94 TYR A C 1
ATOM 670 O O . TYR A 1 94 ? -1.858 2.969 -5.233 1.00 98.38 94 TYR A O 1
ATOM 678 N N . VAL A 1 95 ? -3.666 1.952 -6.075 1.00 98.62 95 VAL A N 1
ATOM 679 C CA . VAL A 1 95 ? -2.956 1.318 -7.201 1.00 98.62 95 VAL A CA 1
ATOM 680 C C . VAL A 1 95 ? -2.266 2.360 -8.076 1.00 98.62 95 VAL A C 1
ATOM 682 O O . VAL A 1 95 ? -1.106 2.167 -8.451 1.00 98.62 95 VAL A O 1
ATOM 685 N N . VAL A 1 96 ? -2.935 3.475 -8.389 1.00 98.31 96 VAL A N 1
ATOM 686 C CA . VAL A 1 96 ? -2.328 4.563 -9.171 1.00 98.31 96 VAL A CA 1
ATOM 687 C C . VAL A 1 96 ? -1.121 5.144 -8.435 1.00 98.31 96 VAL A C 1
ATOM 689 O O . VAL A 1 96 ? -0.051 5.269 -9.034 1.00 98.31 96 VAL A O 1
ATOM 692 N N . ALA A 1 97 ? -1.253 5.439 -7.140 1.00 98.38 97 ALA A N 1
ATOM 693 C CA . ALA A 1 97 ? -0.160 5.967 -6.327 1.00 98.38 97 ALA A CA 1
ATOM 694 C C . ALA A 1 97 ? 1.016 4.980 -6.227 1.00 98.38 97 ALA A C 1
ATOM 696 O O . ALA A 1 97 ? 2.161 5.359 -6.473 1.00 98.38 97 ALA A O 1
ATOM 697 N N . THR A 1 98 ? 0.756 3.704 -5.941 1.00 98.69 98 THR A N 1
ATOM 698 C CA . THR A 1 98 ? 1.778 2.649 -5.857 1.00 98.69 98 THR A CA 1
ATOM 699 C C . THR A 1 98 ? 2.476 2.428 -7.198 1.00 98.69 98 THR A C 1
ATOM 701 O O . THR A 1 98 ? 3.696 2.259 -7.245 1.00 98.69 98 THR A O 1
ATOM 704 N N . THR A 1 99 ? 1.742 2.493 -8.308 1.00 98.31 99 THR A N 1
ATOM 705 C CA . THR A 1 99 ? 2.330 2.365 -9.648 1.00 98.31 99 THR A CA 1
ATOM 706 C C . THR A 1 99 ? 3.211 3.572 -9.969 1.00 98.31 99 THR A C 1
ATOM 708 O O . THR A 1 99 ? 4.381 3.405 -10.309 1.00 98.31 99 THR A O 1
ATOM 711 N N . ALA A 1 100 ? 2.693 4.792 -9.809 1.00 96.88 100 ALA A N 1
ATOM 712 C CA . ALA A 1 100 ? 3.408 6.011 -10.180 1.00 96.88 100 ALA A CA 1
ATOM 713 C C . ALA A 1 100 ? 4.596 6.316 -9.250 1.00 96.88 100 ALA A C 1
ATOM 715 O O . ALA A 1 100 ? 5.703 6.581 -9.714 1.00 96.88 100 ALA A O 1
ATOM 716 N N . TYR A 1 101 ? 4.389 6.268 -7.934 1.00 97.94 101 TYR A N 1
ATOM 717 C CA . TYR A 1 101 ? 5.416 6.618 -6.950 1.00 97.94 101 TYR A CA 1
ATOM 718 C C . TYR A 1 101 ? 6.316 5.433 -6.585 1.00 97.94 101 TYR A C 1
ATOM 720 O O . TYR A 1 101 ? 7.541 5.581 -6.532 1.00 97.94 101 TYR A O 1
ATOM 728 N N . GLY A 1 102 ? 5.705 4.274 -6.327 1.00 97.38 102 GLY A N 1
ATOM 729 C CA . GLY A 1 102 ? 6.392 3.079 -5.836 1.00 97.38 102 GLY A CA 1
ATOM 730 C C . GLY A 1 102 ? 7.130 2.311 -6.928 1.00 97.38 102 GLY A C 1
ATOM 731 O O . GLY A 1 102 ? 8.269 1.905 -6.719 1.00 97.38 102 GLY A O 1
ATOM 732 N N . SER A 1 103 ? 6.502 2.145 -8.096 1.00 97.81 103 SER A N 1
ATOM 733 C CA . SER A 1 103 ? 7.027 1.296 -9.175 1.00 97.81 103 SER A CA 1
ATOM 734 C C . SER A 1 103 ? 7.816 2.086 -10.221 1.00 97.81 103 SER A C 1
ATOM 736 O O . SER A 1 103 ? 8.987 1.801 -10.450 1.00 97.81 103 SER A O 1
ATOM 738 N N . MET A 1 104 ? 7.196 3.102 -10.835 1.00 96.12 104 MET A N 1
ATOM 739 C CA . MET A 1 104 ? 7.822 3.921 -11.886 1.00 96.12 104 MET A CA 1
ATOM 740 C C . MET A 1 104 ? 8.907 4.854 -11.343 1.00 96.12 104 MET A C 1
ATOM 742 O O . MET A 1 104 ? 9.848 5.193 -12.048 1.00 96.12 104 MET 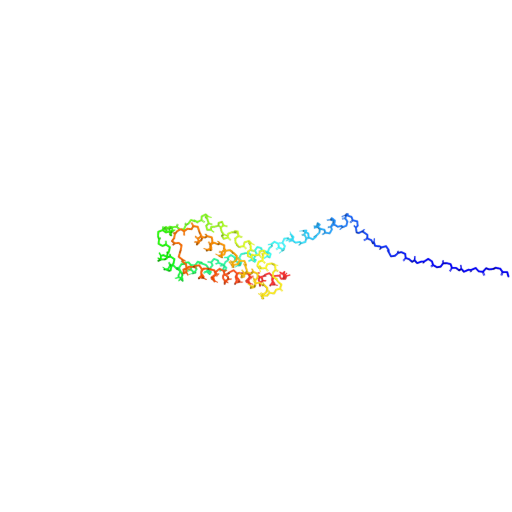A O 1
ATOM 746 N N . GLY A 1 105 ? 8.772 5.304 -10.093 1.00 91.81 105 GLY A N 1
ATOM 747 C CA . GLY A 1 105 ? 9.779 6.152 -9.462 1.00 91.81 105 GLY A CA 1
ATOM 748 C C . GLY A 1 105 ? 11.054 5.402 -9.064 1.00 91.81 105 GLY A C 1
ATOM 749 O O . GL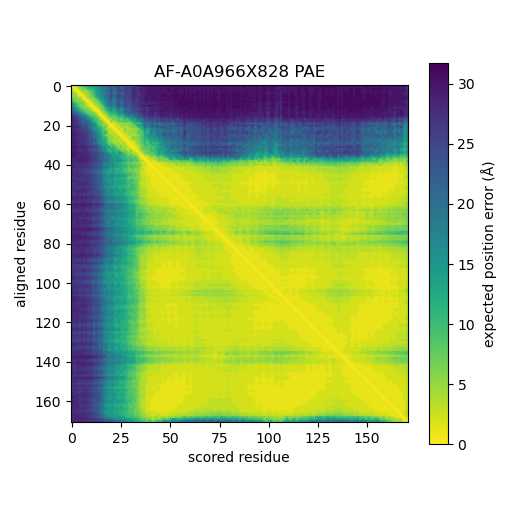Y A 1 105 ? 12.062 6.050 -8.770 1.00 91.81 105 GLY A O 1
ATOM 750 N N . ALA A 1 106 ? 11.005 4.068 -9.007 1.00 97.00 106 ALA A N 1
ATOM 751 C CA . ALA A 1 106 ? 12.075 3.245 -8.472 1.00 97.00 106 ALA A CA 1
ATOM 752 C C . ALA A 1 106 ? 13.202 3.012 -9.479 1.00 97.00 106 ALA A C 1
ATOM 754 O O . ALA A 1 106 ? 12.961 2.625 -10.613 1.00 97.00 106 ALA A O 1
ATOM 755 N N . LYS A 1 107 ? 14.452 3.168 -9.033 1.00 95.88 107 LYS A N 1
ATOM 756 C CA . LYS A 1 107 ? 15.656 2.930 -9.862 1.00 95.88 107 LYS A CA 1
ATOM 757 C C . LYS A 1 107 ? 16.263 1.536 -9.695 1.00 95.88 107 LYS A C 1
ATOM 759 O O . LYS A 1 107 ? 17.225 1.181 -10.371 1.00 95.88 107 LYS A O 1
ATOM 764 N N . SER A 1 108 ? 15.778 0.788 -8.712 1.00 97.62 108 SER A N 1
ATOM 765 C CA . SER A 1 108 ? 16.199 -0.574 -8.396 1.00 97.62 108 SER A CA 1
ATOM 766 C C . SER A 1 108 ? 15.126 -1.248 -7.546 1.00 97.62 108 SER A C 1
ATOM 768 O O . SER A 1 108 ? 14.277 -0.571 -6.964 1.00 97.62 108 SER A O 1
ATOM 770 N N . VAL A 1 109 ? 15.220 -2.567 -7.374 1.00 98.19 109 VAL A N 1
ATOM 771 C CA . VAL A 1 109 ? 14.334 -3.319 -6.470 1.00 98.19 109 VAL A CA 1
ATOM 772 C C . VAL A 1 109 ? 14.392 -2.777 -5.036 1.00 98.19 109 VAL A C 1
ATOM 774 O O . VAL A 1 109 ? 13.350 -2.611 -4.412 1.00 98.19 109 VAL A O 1
ATOM 777 N N . GLY A 1 110 ? 15.581 -2.439 -4.521 1.00 98.31 110 GLY A N 1
ATOM 778 C CA . GLY A 1 110 ? 15.717 -1.853 -3.181 1.00 98.31 110 GLY A CA 1
ATOM 779 C C . GLY A 1 110 ? 15.055 -0.475 -3.063 1.00 98.31 110 GLY A C 1
ATOM 780 O O . GLY A 1 110 ? 14.423 -0.174 -2.055 1.00 98.31 110 GLY A O 1
ATOM 781 N N . ASP A 1 111 ? 15.130 0.341 -4.119 1.00 98.38 111 ASP A N 1
ATOM 782 C CA . ASP A 1 111 ? 14.423 1.627 -4.178 1.00 98.38 111 ASP A CA 1
ATOM 783 C C . ASP A 1 111 ? 12.897 1.428 -4.254 1.00 98.38 111 ASP A C 1
ATOM 785 O O . ASP A 1 111 ? 12.156 2.150 -3.594 1.00 98.38 111 ASP A O 1
ATOM 789 N N . ALA A 1 112 ? 12.417 0.405 -4.973 1.00 98.50 112 ALA A N 1
ATOM 790 C CA . ALA A 1 112 ? 10.995 0.045 -5.019 1.00 98.50 112 ALA A CA 1
ATOM 791 C C . ALA A 1 112 ? 10.467 -0.409 -3.648 1.00 98.50 112 ALA A C 1
ATOM 793 O O . ALA A 1 112 ? 9.375 -0.002 -3.250 1.00 98.50 112 ALA A O 1
ATOM 794 N N . VAL A 1 113 ? 11.258 -1.187 -2.895 1.00 98.75 113 VAL A N 1
ATOM 795 C CA . VAL A 1 113 ? 10.943 -1.552 -1.502 1.00 98.75 113 VAL A CA 1
ATOM 796 C C . VAL A 1 113 ? 10.840 -0.301 -0.632 1.00 98.75 113 VAL A C 1
ATOM 798 O O . VAL A 1 113 ? 9.852 -0.141 0.078 1.00 98.75 113 VAL A O 1
ATOM 801 N N . ASN A 1 114 ? 11.814 0.609 -0.713 1.00 98.69 114 ASN A N 1
ATOM 802 C CA . ASN A 1 114 ? 11.825 1.820 0.109 1.00 98.69 114 ASN A CA 1
ATOM 803 C C . ASN A 1 114 ? 10.668 2.765 -0.233 1.00 98.69 114 ASN A C 1
ATOM 805 O O . ASN A 1 114 ? 9.992 3.257 0.667 1.00 98.69 114 ASN A O 1
ATOM 809 N N . ARG A 1 115 ? 10.405 3.003 -1.522 1.00 98.56 115 ARG A N 1
ATOM 810 C CA . ARG A 1 115 ? 9.307 3.867 -1.982 1.00 98.56 115 ARG A CA 1
ATOM 811 C C . ARG A 1 115 ? 7.948 3.270 -1.655 1.00 98.56 115 ARG A C 1
ATOM 813 O O . ARG A 1 115 ? 7.097 3.960 -1.102 1.00 98.56 115 ARG A O 1
ATOM 820 N N . GLY A 1 116 ? 7.752 1.990 -1.962 1.00 98.69 116 GLY A N 1
ATOM 821 C CA . GLY A 1 116 ? 6.521 1.281 -1.634 1.00 98.69 116 GLY A CA 1
ATOM 822 C C . GLY A 1 116 ? 6.286 1.226 -0.129 1.00 98.69 116 GLY A C 1
ATOM 823 O O . GLY A 1 116 ? 5.209 1.584 0.335 1.00 98.69 116 GLY A O 1
ATOM 824 N N . GLY A 1 117 ? 7.310 0.870 0.644 1.00 98.75 117 GLY A N 1
ATOM 825 C CA . GLY A 1 117 ? 7.244 0.831 2.101 1.00 98.75 117 GLY A CA 1
ATOM 826 C C . GLY A 1 117 ? 6.969 2.201 2.723 1.00 98.75 117 GLY A C 1
ATOM 827 O O . GLY A 1 117 ? 6.132 2.297 3.613 1.00 98.75 117 GLY A O 1
ATOM 828 N N . ALA A 1 118 ? 7.592 3.274 2.224 1.00 98.75 118 ALA A N 1
ATOM 829 C CA . ALA A 1 118 ? 7.316 4.637 2.680 1.00 98.75 118 ALA A CA 1
ATOM 830 C C . ALA A 1 118 ? 5.876 5.073 2.365 1.00 98.75 118 ALA A C 1
ATOM 832 O O . ALA A 1 118 ? 5.213 5.659 3.218 1.00 98.75 118 ALA A O 1
ATOM 833 N N . LEU A 1 119 ? 5.368 4.751 1.170 1.00 98.75 119 LEU A N 1
ATOM 834 C CA . LEU A 1 119 ? 3.972 5.008 0.809 1.00 98.75 119 LEU A CA 1
ATOM 835 C C . LEU A 1 119 ? 3.002 4.213 1.700 1.00 98.75 119 LEU A C 1
ATOM 837 O O . LEU A 1 119 ? 1.990 4.761 2.135 1.00 98.75 119 LEU A O 1
ATOM 841 N N . GLY A 1 120 ? 3.326 2.952 1.996 1.00 98.69 120 GLY A N 1
ATOM 842 C CA . GLY A 1 120 ? 2.595 2.098 2.935 1.00 98.69 120 GLY A CA 1
ATOM 843 C C . GLY A 1 120 ? 2.552 2.688 4.340 1.00 98.69 120 GLY A C 1
ATOM 844 O O . GLY A 1 120 ? 1.472 2.899 4.886 1.00 98.69 120 GLY A O 1
ATOM 845 N N . LEU A 1 121 ? 3.720 3.046 4.879 1.00 98.75 121 LEU A N 1
ATOM 846 C CA . LEU A 1 121 ? 3.863 3.683 6.187 1.00 98.75 121 LEU A CA 1
ATOM 847 C C . LEU A 1 121 ? 3.018 4.955 6.289 1.00 98.75 121 LEU A C 1
ATOM 849 O O . LEU A 1 121 ? 2.301 5.131 7.268 1.00 98.75 121 LEU A O 1
ATOM 853 N N . VAL A 1 122 ? 3.091 5.841 5.293 1.00 98.62 122 VAL A N 1
ATOM 854 C CA . VAL A 1 122 ? 2.338 7.099 5.320 1.00 98.62 122 VAL A CA 1
ATOM 855 C C . VAL A 1 122 ? 0.838 6.844 5.206 1.00 98.62 122 VAL A C 1
ATOM 857 O O . VAL A 1 122 ? 0.083 7.428 5.975 1.00 98.62 122 VAL A O 1
ATOM 860 N N . ALA A 1 123 ? 0.385 5.987 4.291 1.00 98.31 123 ALA A N 1
ATOM 861 C CA . ALA A 1 123 ? -1.044 5.740 4.101 1.00 98.31 123 ALA A CA 1
ATOM 862 C C . ALA A 1 123 ? -1.682 5.052 5.319 1.00 98.31 123 ALA A C 1
ATOM 864 O O . ALA A 1 123 ? -2.631 5.584 5.898 1.00 98.31 123 ALA A O 1
ATOM 865 N N . TYR A 1 124 ? -1.125 3.916 5.741 1.00 98.31 124 TYR A N 1
ATOM 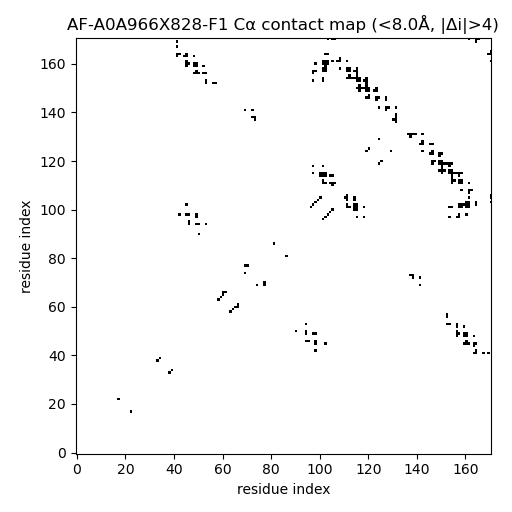866 C CA . TYR A 1 124 ? -1.662 3.136 6.858 1.00 98.31 124 TYR A CA 1
ATOM 867 C C . TYR A 1 124 ? -1.407 3.835 8.190 1.00 98.31 124 TYR A C 1
ATOM 869 O O . TYR A 1 124 ? -2.286 3.878 9.041 1.00 98.31 124 TYR A O 1
ATOM 877 N N . GLY A 1 125 ? -0.249 4.483 8.344 1.00 98.44 125 GLY A N 1
ATOM 878 C CA . GLY A 1 125 ? 0.041 5.309 9.512 1.00 98.44 125 GLY A CA 1
ATOM 879 C C . GLY A 1 125 ? -0.912 6.489 9.630 1.00 98.44 125 GLY A C 1
ATOM 880 O O . GLY A 1 125 ? -1.409 6.749 10.719 1.00 98.44 125 GLY A O 1
ATOM 881 N N . THR A 1 126 ? -1.232 7.175 8.528 1.00 98.31 126 THR A N 1
ATOM 882 C CA . THR A 1 126 ? -2.216 8.267 8.566 1.00 98.31 126 THR A CA 1
ATOM 883 C C . THR A 1 126 ? -3.579 7.738 8.991 1.00 98.31 126 THR A C 1
ATOM 885 O O . THR A 1 126 ? -4.201 8.345 9.858 1.00 98.31 126 THR A O 1
ATOM 888 N N . TYR A 1 127 ? -4.030 6.612 8.435 1.00 97.38 127 TYR A N 1
ATOM 889 C CA . TYR A 1 127 ? -5.312 6.012 8.802 1.00 97.38 127 TYR A CA 1
ATOM 890 C C . TYR A 1 127 ? -5.352 5.604 10.283 1.00 97.38 127 TYR A C 1
ATOM 892 O O . TYR A 1 127 ? -6.161 6.137 11.043 1.00 97.38 127 TYR A O 1
ATOM 900 N N . GLU A 1 128 ? -4.436 4.734 10.711 1.00 97.56 128 GLU A N 1
ATOM 901 C CA . GLU A 1 128 ? -4.408 4.189 12.069 1.00 97.56 128 GLU A CA 1
ATOM 902 C C . GLU A 1 128 ? -4.167 5.267 13.129 1.00 97.56 128 GLU A C 1
ATOM 904 O O . GLU A 1 128 ? -4.895 5.336 14.118 1.00 97.56 128 GLU A O 1
ATOM 909 N N . LEU A 1 129 ? -3.184 6.151 12.931 1.00 98.25 129 LEU A N 1
ATOM 910 C CA . LEU A 1 129 ? -2.848 7.170 13.930 1.00 98.25 129 LEU A CA 1
ATOM 911 C C . LEU A 1 129 ? -3.920 8.259 14.019 1.00 98.25 129 LEU A C 1
ATOM 913 O O . LEU A 1 129 ? -4.201 8.738 15.117 1.00 98.25 129 LEU A O 1
ATOM 917 N N . THR A 1 130 ? -4.545 8.638 12.898 1.00 97.69 130 THR A N 1
ATOM 918 C CA . THR A 1 130 ? -5.647 9.614 12.926 1.00 97.69 130 THR A CA 1
ATOM 919 C C . THR A 1 130 ? -6.860 9.019 13.622 1.00 97.69 130 THR A C 1
ATOM 921 O O . THR A 1 130 ? -7.419 9.668 14.503 1.00 97.69 130 THR A O 1
ATOM 924 N N . ASN A 1 131 ? -7.241 7.783 13.285 1.00 97.19 131 ASN A N 1
ATOM 925 C CA . ASN A 1 131 ? -8.358 7.109 13.944 1.00 97.19 131 ASN A CA 1
ATOM 926 C C . ASN A 1 131 ? -8.093 6.922 15.436 1.00 97.19 131 ASN A C 1
ATOM 928 O O . ASN A 1 131 ? -8.969 7.218 16.245 1.00 97.19 131 ASN A O 1
ATOM 932 N N . TRP A 1 132 ? -6.873 6.536 15.814 1.00 97.00 132 TRP A N 1
ATOM 933 C CA . TRP A 1 132 ? -6.498 6.436 17.219 1.00 97.00 132 TRP A CA 1
ATOM 934 C C . TRP A 1 132 ? -6.594 7.778 17.958 1.00 97.00 132 TRP A C 1
ATOM 936 O O . TRP A 1 132 ? -6.996 7.815 19.120 1.00 97.00 132 TRP A O 1
ATOM 946 N N . ALA A 1 133 ? -6.285 8.886 17.283 1.00 97.44 133 ALA A N 1
ATOM 947 C CA . ALA A 1 133 ? -6.379 10.217 17.867 1.00 97.44 133 ALA A CA 1
ATOM 948 C C . ALA A 1 133 ? -7.824 10.731 18.024 1.00 97.44 133 ALA A C 1
ATOM 950 O O . ALA A 1 133 ? -8.081 11.506 18.946 1.00 97.44 133 ALA A O 1
ATOM 951 N N . VAL A 1 134 ? -8.754 10.351 17.135 1.00 96.88 134 VAL A N 1
ATOM 952 C CA . VAL A 1 134 ? -10.093 10.979 17.059 1.00 96.88 134 VAL A CA 1
ATOM 953 C C . VAL A 1 134 ? -11.268 10.057 17.397 1.00 96.88 134 VAL A C 1
ATOM 955 O O . VAL A 1 134 ? -12.349 10.562 17.702 1.00 96.88 134 VAL A O 1
ATOM 958 N N . ILE A 1 135 ? -11.098 8.731 17.355 1.00 95.62 135 ILE A N 1
ATOM 959 C CA . ILE A 1 135 ? -12.160 7.752 17.633 1.00 95.62 135 ILE A CA 1
ATOM 960 C C . ILE A 1 135 ? -11.974 7.163 19.032 1.00 95.62 135 ILE A C 1
ATOM 962 O O . ILE A 1 135 ? -11.000 6.468 19.324 1.00 95.62 135 ILE A O 1
ATOM 966 N N . THR A 1 136 ? -12.961 7.382 19.900 1.00 93.12 136 THR A N 1
ATOM 967 C CA . THR A 1 136 ? -13.001 6.753 21.224 1.00 93.12 136 THR A CA 1
ATOM 968 C C . THR A 1 136 ? -13.055 5.233 21.096 1.00 93.12 136 THR A C 1
ATOM 970 O O . THR A 1 136 ? -13.953 4.691 20.455 1.00 93.12 136 THR A O 1
ATOM 973 N N . GLY A 1 137 ? -12.124 4.545 21.760 1.00 92.38 137 GLY A N 1
ATOM 974 C CA . GLY A 1 137 ? -12.068 3.083 21.763 1.00 92.38 137 GLY A CA 1
ATOM 975 C C . GLY A 1 137 ? -11.370 2.470 20.548 1.00 92.38 137 GLY A C 1
ATOM 976 O O . GLY A 1 137 ? -11.516 1.270 20.335 1.00 92.38 137 GLY A O 1
ATOM 977 N N . TRP A 1 138 ? -10.608 3.250 19.765 1.00 96.38 138 TRP A N 1
ATOM 978 C CA . TRP A 1 138 ? -9.790 2.684 18.689 1.00 96.38 138 TRP A CA 1
ATOM 979 C C . TRP A 1 138 ? -8.788 1.641 19.233 1.00 96.38 138 TRP A C 1
ATOM 981 O O . TRP A 1 138 ? -8.071 1.940 20.198 1.00 96.38 138 TRP A O 1
ATOM 991 N N . PRO A 1 139 ? -8.692 0.430 18.653 1.00 94.25 139 PRO A N 1
ATOM 992 C CA . PRO A 1 139 ? -7.871 -0.633 19.229 1.00 94.25 139 PRO A CA 1
ATOM 993 C C . PRO A 1 139 ? -6.372 -0.408 18.993 1.00 94.25 139 PRO A C 1
ATOM 995 O O . PRO A 1 139 ? -5.853 -0.629 17.903 1.00 94.25 139 PRO A O 1
ATOM 998 N N . VAL A 1 140 ? -5.636 -0.051 20.047 1.00 92.69 140 VAL A N 1
ATOM 999 C CA . VAL A 1 140 ? -4.189 0.259 19.976 1.00 92.69 140 VAL A CA 1
ATOM 1000 C C . VAL A 1 140 ? -3.352 -0.886 19.401 1.00 92.69 140 VAL A C 1
ATOM 1002 O O . VAL A 1 140 ? -2.334 -0.643 18.765 1.00 92.69 140 VAL A O 1
ATOM 1005 N N . MET A 1 141 ? -3.778 -2.137 19.598 1.00 90.88 141 MET A N 1
ATOM 1006 C CA . MET A 1 141 ? -3.063 -3.304 19.070 1.00 90.88 141 MET A CA 1
ATOM 1007 C C . MET A 1 141 ? -3.191 -3.456 17.548 1.00 90.88 141 MET A C 1
ATOM 1009 O O . MET A 1 141 ? -2.320 -4.080 16.944 1.00 90.88 141 MET A O 1
ATOM 1013 N N . LEU A 1 142 ? -4.230 -2.882 16.923 1.00 93.25 142 LEU A N 1
ATOM 1014 C CA . LEU A 1 142 ? -4.366 -2.873 15.462 1.00 93.25 142 LEU A CA 1
ATOM 1015 C C . LEU A 1 142 ? -3.359 -1.923 14.814 1.00 93.25 142 LEU A C 1
ATOM 1017 O O . LEU A 1 142 ? -2.776 -2.280 13.798 1.00 93.25 142 LEU A O 1
ATOM 1021 N N . VAL A 1 143 ? -3.074 -0.785 15.452 1.00 95.94 143 VAL A N 1
ATOM 1022 C CA . VAL A 1 143 ? -2.201 0.272 14.918 1.00 95.94 143 VAL A CA 1
ATOM 1023 C C . VAL A 1 143 ? -0.856 -0.259 14.397 1.00 95.94 143 VAL A C 1
ATOM 1025 O O . VAL A 1 143 ? -0.574 -0.105 13.208 1.00 95.94 143 VAL A O 1
ATOM 1028 N N . PRO A 1 144 ? 0.004 -0.904 15.212 1.00 96.69 144 PRO A N 1
ATOM 1029 C CA . PRO A 1 144 ? 1.292 -1.382 14.717 1.00 96.69 144 PRO A CA 1
ATOM 1030 C C . PRO A 1 144 ? 1.151 -2.547 13.731 1.00 96.69 144 PRO A C 1
ATOM 1032 O O . PRO A 1 144 ? 1.983 -2.676 12.833 1.00 96.69 144 PRO A O 1
ATOM 1035 N N . ALA A 1 145 ? 0.124 -3.388 13.887 1.00 95.44 145 ALA A N 1
ATOM 1036 C CA . ALA A 1 145 ? -0.102 -4.536 13.017 1.00 95.44 145 ALA A CA 1
ATOM 1037 C C . ALA A 1 145 ? -0.485 -4.090 11.601 1.00 95.44 145 ALA A C 1
ATOM 1039 O O . ALA A 1 145 ? 0.112 -4.556 10.630 1.00 95.44 145 ALA A O 1
ATOM 1040 N N . ASP A 1 146 ? -1.422 -3.149 11.488 1.00 96.25 146 ASP A N 1
ATOM 1041 C CA . ASP A 1 146 ? -1.918 -2.678 10.201 1.00 96.25 146 ASP A CA 1
ATOM 1042 C C . ASP A 1 146 ? -0.903 -1.766 9.502 1.00 96.25 146 ASP A C 1
ATOM 1044 O O . ASP A 1 146 ? -0.686 -1.878 8.298 1.00 96.25 146 ASP A O 1
ATOM 1048 N N . ILE A 1 147 ? -0.149 -0.952 10.252 1.00 98.50 147 ILE A N 1
ATOM 1049 C CA . ILE A 1 147 ? 0.985 -0.204 9.686 1.00 98.50 147 ILE A CA 1
ATOM 1050 C C . ILE A 1 147 ? 2.045 -1.159 9.120 1.00 98.50 147 ILE A C 1
ATOM 1052 O O . ILE A 1 147 ? 2.523 -0.955 8.001 1.00 98.50 147 ILE A O 1
ATOM 1056 N N . ALA A 1 148 ? 2.422 -2.203 9.866 1.00 98.25 148 ALA A N 1
ATOM 1057 C CA . ALA A 1 148 ? 3.406 -3.178 9.399 1.00 98.25 148 ALA A CA 1
ATOM 1058 C C . ALA A 1 148 ? 2.920 -3.917 8.142 1.00 98.25 148 ALA A C 1
ATOM 1060 O O . ALA A 1 148 ? 3.693 -4.089 7.192 1.00 98.25 148 ALA A O 1
ATOM 1061 N N . TRP A 1 149 ? 1.640 -4.300 8.110 1.00 98.38 149 TRP A N 1
ATOM 1062 C CA . TRP A 1 149 ? 1.024 -4.903 6.934 1.00 98.38 149 TRP A CA 1
ATOM 1063 C C . TRP A 1 149 ? 1.019 -3.946 5.740 1.00 98.38 149 TRP A C 1
ATOM 1065 O O . TRP A 1 149 ? 1.487 -4.315 4.664 1.00 98.38 149 TRP A O 1
ATOM 1075 N N . GLY A 1 150 ? 0.607 -2.693 5.935 1.00 98.44 150 GLY A N 1
ATOM 1076 C CA . GLY A 1 150 ? 0.590 -1.667 4.896 1.00 98.44 150 GLY A CA 1
ATOM 1077 C C . GLY A 1 150 ? 1.955 -1.411 4.262 1.00 98.44 150 GLY A C 1
ATOM 1078 O O . GLY A 1 150 ? 2.064 -1.280 3.038 1.00 98.44 150 GLY A O 1
ATOM 1079 N N . ILE A 1 151 ? 3.020 -1.402 5.071 1.00 98.81 151 ILE A N 1
ATOM 1080 C CA . ILE A 1 151 ? 4.407 -1.322 4.588 1.00 98.81 151 ILE A CA 1
ATOM 1081 C C . ILE A 1 151 ? 4.732 -2.531 3.707 1.00 98.81 151 ILE A C 1
ATOM 1083 O O . ILE A 1 151 ? 5.195 -2.356 2.577 1.00 98.81 151 ILE A O 1
ATOM 1087 N N . ALA A 1 152 ? 4.487 -3.747 4.204 1.00 98.69 152 ALA A N 1
ATOM 1088 C CA . ALA A 1 152 ? 4.813 -4.981 3.493 1.00 98.69 152 ALA A CA 1
ATOM 1089 C C . ALA A 1 152 ? 4.028 -5.108 2.178 1.00 98.69 152 ALA A C 1
ATOM 1091 O O . ALA A 1 152 ? 4.626 -5.293 1.115 1.00 98.69 152 ALA A O 1
ATOM 1092 N N . LEU A 1 153 ? 2.706 -4.934 2.234 1.00 98.69 153 LEU A N 1
ATOM 1093 C CA . LEU A 1 153 ? 1.793 -4.981 1.095 1.00 98.69 153 LEU A CA 1
ATOM 1094 C C . LEU A 1 153 ? 2.237 -4.026 -0.017 1.00 98.69 153 LEU A C 1
ATOM 1096 O O . LEU A 1 153 ? 2.343 -4.411 -1.187 1.00 98.69 153 LEU A O 1
ATOM 1100 N N . THR A 1 154 ? 2.526 -2.777 0.347 1.00 98.81 154 THR A N 1
ATOM 1101 C CA . THR A 1 154 ? 2.836 -1.723 -0.625 1.00 98.81 154 THR A CA 1
ATOM 1102 C C . THR A 1 154 ? 4.249 -1.864 -1.181 1.00 98.81 154 THR A C 1
ATOM 1104 O O . THR A 1 154 ? 4.459 -1.625 -2.374 1.00 98.81 154 THR A O 1
ATOM 1107 N N . ALA A 1 155 ? 5.212 -2.312 -0.368 1.00 98.81 155 ALA A N 1
ATOM 1108 C CA . ALA A 1 155 ? 6.560 -2.645 -0.826 1.00 98.81 155 ALA A CA 1
ATOM 1109 C C . ALA A 1 155 ? 6.544 -3.803 -1.835 1.00 98.81 155 ALA A C 1
ATOM 1111 O O . ALA A 1 155 ? 7.097 -3.664 -2.926 1.00 98.81 155 ALA A O 1
ATOM 1112 N N . ILE A 1 156 ? 5.860 -4.909 -1.518 1.00 98.81 156 ILE A N 1
ATOM 1113 C CA . ILE A 1 156 ? 5.751 -6.073 -2.412 1.00 98.81 156 ILE A CA 1
ATOM 1114 C C . ILE A 1 156 ? 5.077 -5.674 -3.728 1.00 98.81 156 ILE A C 1
ATOM 1116 O O . ILE A 1 156 ? 5.598 -5.962 -4.807 1.00 98.81 156 ILE A O 1
ATOM 1120 N N . SER A 1 157 ? 3.959 -4.949 -3.650 1.00 98.75 157 SER A N 1
ATOM 1121 C CA . SER A 1 157 ? 3.226 -4.495 -4.836 1.00 98.75 157 SER A CA 1
ATOM 1122 C C . SER A 1 157 ? 4.080 -3.570 -5.713 1.00 98.75 157 SER A C 1
ATOM 1124 O O . SER A 1 157 ? 4.110 -3.730 -6.933 1.00 98.75 157 SER A O 1
ATOM 1126 N N . SER A 1 158 ? 4.845 -2.657 -5.099 1.00 98.75 158 SER A N 1
ATOM 1127 C CA . SER A 1 158 ? 5.759 -1.753 -5.815 1.00 98.75 158 SER A CA 1
ATOM 1128 C C . SER A 1 158 ? 6.899 -2.497 -6.508 1.00 98.75 158 SER A C 1
ATOM 1130 O O . SER A 1 158 ? 7.247 -2.174 -7.643 1.00 98.75 158 SER A O 1
ATOM 1132 N N . VAL A 1 159 ? 7.467 -3.520 -5.859 1.00 98.81 159 VAL A N 1
ATOM 1133 C CA . VAL A 1 159 ? 8.500 -4.370 -6.469 1.00 98.81 159 VAL A CA 1
ATOM 1134 C C . VAL A 1 159 ? 7.947 -5.082 -7.696 1.00 98.81 159 VAL A C 1
ATOM 1136 O O . VAL A 1 159 ? 8.595 -5.075 -8.740 1.00 98.81 159 VAL A O 1
ATOM 1139 N N . VAL A 1 160 ? 6.745 -5.655 -7.612 1.00 98.62 160 VAL A N 1
ATOM 1140 C CA . VAL A 1 160 ? 6.128 -6.339 -8.757 1.00 98.62 160 VAL A CA 1
ATOM 1141 C C . VAL A 1 160 ? 5.902 -5.374 -9.919 1.00 98.62 160 VAL A C 1
ATOM 1143 O O . VAL A 1 160 ? 6.296 -5.683 -11.045 1.00 98.62 160 VAL A O 1
ATOM 1146 N N . GLY A 1 161 ? 5.341 -4.191 -9.657 1.00 98.38 161 GLY A N 1
ATOM 1147 C CA . GLY A 1 161 ? 5.172 -3.165 -10.686 1.00 98.38 161 GLY A CA 1
ATOM 1148 C C . GLY A 1 161 ? 6.504 -2.758 -11.324 1.00 98.38 161 GLY A C 1
ATOM 1149 O O . GLY A 1 161 ? 6.609 -2.712 -12.550 1.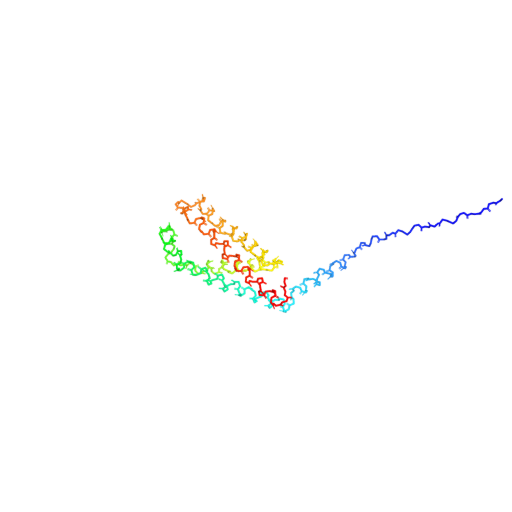00 98.38 161 GLY A O 1
ATOM 1150 N N . HIS A 1 162 ? 7.545 -2.541 -10.515 1.00 98.31 162 HIS A N 1
ATOM 1151 C CA . HIS A 1 162 ? 8.884 -2.202 -11.001 1.00 98.31 162 HIS A CA 1
ATOM 1152 C C . HIS A 1 162 ? 9.485 -3.320 -11.869 1.00 98.31 162 HIS A C 1
ATOM 1154 O O . HIS A 1 162 ? 10.013 -3.055 -12.948 1.00 98.31 162 HIS A O 1
ATOM 1160 N N . LEU A 1 163 ? 9.354 -4.585 -11.460 1.00 98.19 163 LEU A N 1
ATOM 1161 C CA . LEU A 1 163 ? 9.849 -5.725 -12.236 1.00 98.19 163 LEU A CA 1
ATOM 1162 C C . LEU A 1 163 ? 9.139 -5.860 -13.588 1.00 98.19 163 LEU A C 1
ATOM 1164 O O . LEU A 1 163 ? 9.794 -6.153 -14.590 1.00 98.19 163 LEU A O 1
ATOM 1168 N N . VAL A 1 164 ? 7.826 -5.616 -13.644 1.00 97.94 164 VAL A N 1
ATOM 1169 C CA . VAL A 1 164 ? 7.069 -5.595 -14.907 1.00 97.94 164 VAL A CA 1
ATOM 1170 C C . VAL A 1 164 ? 7.597 -4.500 -15.834 1.00 97.94 164 VAL A C 1
ATOM 1172 O O . VAL A 1 164 ?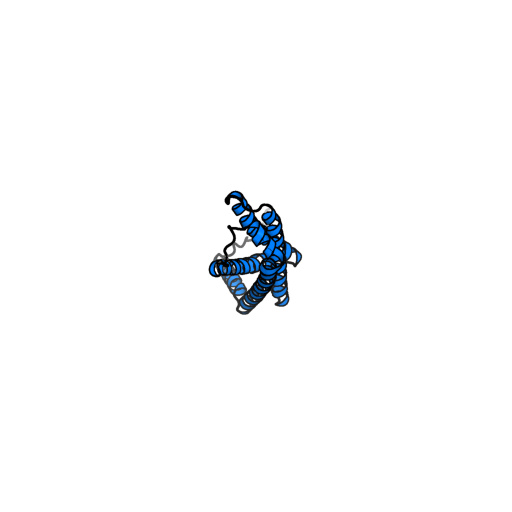 7.874 -4.766 -17.005 1.00 97.94 164 VAL A O 1
ATOM 1175 N N . LEU A 1 165 ? 7.804 -3.294 -15.308 1.00 96.81 165 LEU A N 1
ATOM 1176 C CA . LEU A 1 165 ? 8.329 -2.155 -16.061 1.00 96.81 165 LEU A CA 1
ATOM 1177 C C . LEU A 1 165 ? 9.737 -2.429 -16.619 1.00 96.81 165 LEU A C 1
ATOM 1179 O O . LEU A 1 165 ? 9.963 -2.293 -17.827 1.00 96.81 165 LEU A O 1
ATOM 1183 N N . VAL A 1 166 ? 10.647 -2.942 -15.785 1.00 95.81 166 VAL A N 1
ATOM 1184 C CA . VAL A 1 166 ? 11.994 -3.372 -16.202 1.00 95.81 166 VAL A CA 1
ATOM 1185 C C . VAL A 1 166 ? 11.914 -4.448 -17.286 1.00 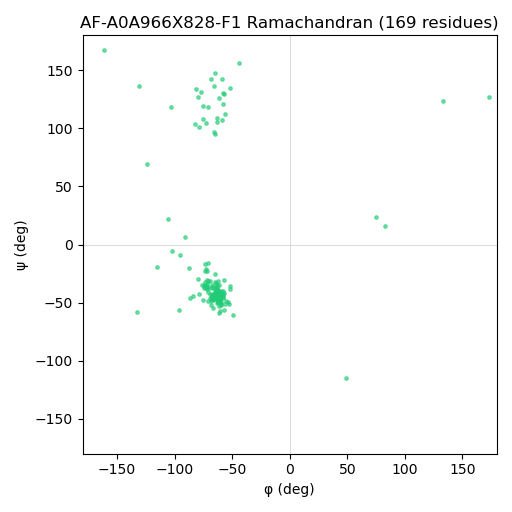95.81 166 VAL A C 1
ATOM 1187 O O . VAL A 1 166 ? 12.614 -4.368 -18.298 1.00 95.81 166 VAL A O 1
ATOM 1190 N N . ARG A 1 167 ? 11.022 -5.436 -17.134 1.00 94.75 167 ARG A N 1
ATOM 1191 C CA . ARG A 1 167 ? 10.859 -6.537 -18.097 1.00 94.75 167 ARG A CA 1
ATOM 1192 C C . ARG A 1 167 ? 10.349 -6.074 -19.464 1.00 94.75 167 ARG A C 1
ATOM 1194 O O . ARG A 1 167 ? 10.620 -6.749 -20.462 1.00 94.75 167 ARG A O 1
ATOM 1201 N N . MET A 1 168 ? 9.643 -4.944 -19.500 1.00 93.19 168 MET A N 1
ATOM 1202 C CA . MET A 1 168 ? 9.154 -4.272 -20.707 1.00 93.19 168 MET A CA 1
ATOM 1203 C C . MET A 1 168 ? 10.143 -3.233 -21.267 1.00 93.19 168 MET A C 1
ATOM 1205 O O . MET A 1 168 ? 9.802 -2.515 -22.207 1.00 93.19 168 MET A O 1
ATOM 1209 N N . GLY A 1 169 ? 11.360 -3.146 -20.715 1.00 89.00 169 GLY A N 1
ATOM 1210 C CA . GLY A 1 169 ? 12.396 -2.214 -21.166 1.00 89.00 169 GLY A CA 1
ATOM 1211 C C . GLY A 1 169 ? 12.151 -0.763 -20.744 1.00 89.00 169 GLY A C 1
ATOM 1212 O O . GLY A 1 169 ? 12.639 0.151 -21.406 1.00 89.00 169 GLY A O 1
ATOM 1213 N N . ARG A 1 170 ? 11.383 -0.545 -19.669 1.00 81.69 170 ARG A N 1
ATOM 1214 C CA . ARG A 1 170 ? 11.084 0.773 -19.091 1.00 81.69 170 ARG A CA 1
ATOM 1215 C C . ARG A 1 170 ? 11.470 0.836 -17.608 1.00 81.69 170 ARG A C 1
ATOM 1217 O O . ARG A 1 170 ? 10.574 0.827 -16.775 1.00 81.69 170 ARG A O 1
ATOM 1224 N N . PRO A 1 171 ? 12.770 0.819 -17.279 1.00 65.50 171 PRO A N 1
ATOM 1225 C CA . PRO A 1 171 ? 13.232 0.905 -15.896 1.00 65.50 171 PRO A CA 1
ATOM 1226 C C . PRO A 1 171 ? 12.919 2.256 -15.244 1.00 65.50 171 PRO A C 1
ATOM 1228 O O . PRO A 1 171 ? 12.786 3.263 -15.980 1.00 65.50 171 PRO A O 1
#

Mean predicted aligned error: 9.88 Å

Foldseek 3Di:
DDDDDDDDDDDDPDPPPPPVVNVVVVVVVVVVVCPPPLNVVLLVVLLVLLLVLLCVLVCCCCVPVCVVVCCVQCPVVDDPDDPVVVVVVVSVVLSNCLSVFLALVAPDLVSSLVRQLVSLLVVLLCVLVVCVVPPPRRRPVVNVVSSVVSSVSRSVSNSSSNVSCVVSVRD